Protein AF-A0ABD2IJ85-F1 (afdb_monomer)

Secondary structure (DSSP, 8-state):
-HHHHHHHHTT-HHHHHHHT-S-GGG-S-HHHHHHHHHHTT-HHHHHHHHHHHHHTHHHHTTSGGGGG--HHHHHHHHTTS----TTHHHHHHHHHH-TTS---------

Radius of gyration: 18.87 Å; Cα contacts (8 Å, |Δi|>4): 65; chains: 1; bounding box: 56×29×40 Å

Solvent-accessible surface area (backbone atoms only — not comparable to full-atom values): 6751 Å² total; per-residue (Å²): 106,73,68,50,55,48,21,60,76,66,68,38,67,90,51,42,62,68,64,68,66,59,56,71,90,75,45,92,47,51,64,62,50,27,48,48,20,57,77,66,72,34,61,74,60,23,52,5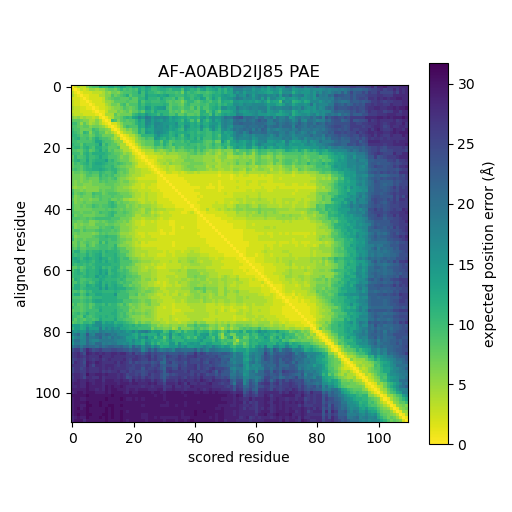3,37,47,58,50,46,27,76,39,33,72,59,48,70,73,36,76,61,49,77,70,57,51,72,66,56,48,52,59,61,66,69,62,79,65,65,55,55,83,66,59,63,59,54,58,49,51,63,72,66,39,84,86,63,74,78,79,78,77,76,82,85,127

Organism: NCBI:txid157864

Mean predicted aligned error: 12.9 Å

pLDDT: mean 71.26, std 14.15, range [41.16, 88.38]

Sequence (110 aa):
MAVLCAAKKYNIPGLVDPSLQIPISELRNVFVAYAYAYLFDLEDFANCCLSYIDKNADILIKSEEFLQIDQRTLCEIFGRDELQINGEISIWKAELMDPSKGFTTKARTK

Nearest PDB structures (foldseek):
  8h37-assembly1_P  TM=7.430E-01  e=1.795E-02  Homo sapiens
  8h37-assembly1_A  TM=7.431E-01  e=2.383E-02  Homo sapiens
  8h37-assembly1_N  TM=7.503E-01  e=3.161E-02  Homo sapiens
  6i2m-assembly1_A-2  TM=7.245E-01  e=1.037E-01  Vaccinia virus WR
  8dws-assembly1_A  TM=7.861E-01  e=4.516E-01  Homo sapiens

Foldseek 3Di:
DVQCVVCLVVVPVVSNVVVLVPDCVPDPALLVQLVVCVVRVVVVSNVNSLVVCQVCVCPNCPDPSVVVHDPVSVCVSVVVVSRNHPPPVVVVVVVVPPPVDDPPPPPPDD

Structure (mmCIF, N/CA/C/O backbone):
data_AF-A0ABD2IJ85-F1
#
_entry.id   AF-A0ABD2IJ85-F1
#
loop_
_atom_site.group_PDB
_atom_site.id
_atom_site.type_symbol
_atom_site.label_atom_id
_atom_site.label_alt_id
_atom_site.label_comp_id
_atom_site.label_asym_id
_atom_site.label_entity_id
_atom_site.label_seq_id
_atom_site.pdbx_PDB_ins_code
_atom_site.Cartn_x
_atom_site.Cartn_y
_atom_site.Cartn_z
_atom_site.occupancy
_atom_site.B_iso_or_equiv
_atom_site.auth_seq_id
_atom_site.auth_comp_id
_atom_site.auth_asym_id
_atom_site.auth_atom_id
_atom_site.pdbx_PDB_model_num
ATOM 1 N N . MET A 1 1 ? 8.072 8.906 -8.240 1.00 60.69 1 MET A N 1
ATOM 2 C CA . MET A 1 1 ? 7.493 7.820 -9.060 1.00 60.69 1 MET A CA 1
ATOM 3 C C . MET A 1 1 ? 7.674 8.007 -10.562 1.00 60.69 1 MET A C 1
ATOM 5 O O . MET A 1 1 ? 8.231 7.101 -11.154 1.00 60.69 1 MET A O 1
ATOM 9 N N . ALA A 1 2 ? 7.345 9.150 -11.184 1.00 62.28 2 ALA A N 1
ATOM 10 C CA . ALA A 1 2 ? 7.474 9.335 -12.647 1.00 62.28 2 ALA A CA 1
ATOM 11 C C . ALA A 1 2 ? 8.849 8.957 -13.257 1.00 62.28 2 ALA A C 1
ATOM 13 O O . ALA A 1 2 ? 8.910 8.404 -14.353 1.00 62.28 2 ALA A O 1
ATOM 14 N N . VAL A 1 3 ? 9.949 9.208 -12.538 1.00 64.38 3 VAL A N 1
ATOM 15 C CA . VAL A 1 3 ? 11.311 8.829 -12.964 1.00 64.38 3 VAL A CA 1
ATOM 16 C C . VAL A 1 3 ? 11.506 7.307 -12.980 1.00 64.38 3 VAL A C 1
ATOM 18 O O . VAL A 1 3 ? 12.088 6.784 -13.923 1.00 64.38 3 VAL A O 1
ATOM 21 N N . LEU A 1 4 ? 10.949 6.590 -11.999 1.00 62.78 4 LEU A N 1
ATOM 22 C CA . LEU A 1 4 ? 10.977 5.125 -11.906 1.00 62.78 4 LEU A CA 1
ATOM 23 C C . LEU A 1 4 ? 10.076 4.498 -12.993 1.00 62.78 4 LEU A C 1
ATOM 25 O O . LEU A 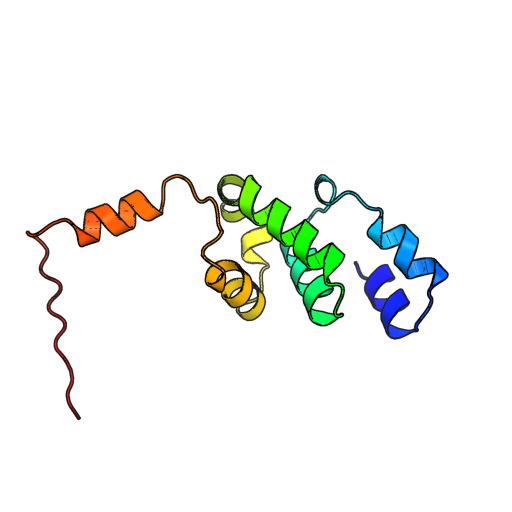1 4 ? 10.494 3.547 -13.656 1.00 62.78 4 LEU A O 1
ATOM 29 N N . CYS A 1 5 ? 8.916 5.123 -13.273 1.00 58.66 5 CYS A N 1
ATOM 30 C CA . CYS A 1 5 ? 8.046 4.829 -14.428 1.00 58.66 5 CYS A CA 1
ATOM 31 C C . CYS A 1 5 ? 8.817 4.838 -15.744 1.00 58.66 5 CYS A C 1
ATOM 33 O O . CYS A 1 5 ? 8.725 3.899 -16.534 1.00 58.66 5 CYS A O 1
ATOM 35 N N . ALA A 1 6 ? 9.583 5.901 -15.984 1.00 63.47 6 ALA A N 1
ATOM 36 C CA . ALA A 1 6 ? 10.394 6.026 -17.184 1.00 63.47 6 ALA A CA 1
ATOM 37 C C . ALA A 1 6 ? 11.557 5.024 -17.182 1.00 63.47 6 ALA A C 1
ATOM 39 O O . ALA A 1 6 ? 11.748 4.324 -18.172 1.00 63.47 6 ALA A O 1
ATOM 40 N N . ALA A 1 7 ? 12.286 4.900 -16.069 1.00 67.44 7 ALA A N 1
ATOM 41 C CA . ALA A 1 7 ? 13.425 3.994 -15.940 1.00 67.44 7 ALA A CA 1
ATOM 42 C C . ALA A 1 7 ? 13.058 2.555 -16.318 1.00 67.44 7 ALA A C 1
ATOM 44 O O . ALA A 1 7 ? 13.756 1.930 -17.113 1.00 67.44 7 ALA A O 1
ATOM 45 N N . LYS A 1 8 ? 11.924 2.054 -15.812 1.00 64.62 8 LYS A N 1
ATOM 46 C CA . LYS A 1 8 ? 11.468 0.696 -16.112 1.00 64.62 8 LYS A CA 1
ATOM 47 C C . LYS A 1 8 ? 10.852 0.567 -17.503 1.00 64.62 8 LYS A C 1
ATOM 49 O O . LYS A 1 8 ? 11.167 -0.386 -18.208 1.00 64.62 8 LYS A O 1
ATOM 54 N N . LYS A 1 9 ? 10.056 1.548 -17.951 1.00 67.94 9 LYS A N 1
ATOM 55 C CA . LYS A 1 9 ? 9.500 1.570 -19.318 1.00 67.94 9 LYS A CA 1
ATOM 56 C C . LYS A 1 9 ? 10.588 1.546 -20.398 1.00 67.94 9 LYS A C 1
ATOM 58 O O . LYS A 1 9 ? 10.377 0.960 -21.454 1.00 67.94 9 LYS A O 1
ATOM 63 N N . TYR A 1 10 ? 11.734 2.171 -20.136 1.00 74.56 10 TYR A N 1
ATOM 64 C CA . TYR A 1 10 ? 12.868 2.233 -21.061 1.00 74.56 10 TYR A CA 1
ATOM 65 C C . TYR A 1 10 ? 14.000 1.251 -20.717 1.00 74.56 10 TYR A C 1
ATOM 67 O O . TYR A 1 10 ? 15.054 1.318 -21.342 1.00 74.56 10 TYR A O 1
ATOM 75 N N . ASN A 1 11 ? 13.786 0.343 -19.754 1.00 66.88 11 ASN A N 1
ATOM 76 C CA . ASN A 1 11 ? 14.753 -0.655 -19.290 1.00 66.88 11 ASN A CA 1
ATOM 77 C C . ASN A 1 11 ? 16.156 -0.068 -19.026 1.00 66.88 11 ASN A C 1
ATOM 79 O O . ASN A 1 11 ? 17.152 -0.528 -19.579 1.00 66.88 11 ASN A O 1
ATOM 83 N N . ILE A 1 12 ? 16.218 0.992 -18.214 1.00 71.75 12 ILE A N 1
ATOM 84 C CA . ILE A 1 12 ? 17.455 1.669 -17.808 1.00 71.75 12 ILE A CA 1
ATOM 85 C C . ILE A 1 12 ? 17.857 1.132 -16.422 1.00 71.75 12 ILE A C 1
ATOM 87 O O . ILE A 1 12 ? 17.460 1.720 -15.411 1.00 71.75 12 ILE A O 1
ATOM 91 N N . PRO A 1 13 ? 18.628 0.028 -16.333 1.00 59.03 13 PRO A N 1
ATOM 92 C CA . PRO A 1 13 ? 18.914 -0.650 -15.065 1.00 59.03 13 PRO A CA 1
ATOM 93 C C . PRO A 1 13 ? 19.587 0.270 -14.038 1.00 59.03 13 PRO A C 1
ATOM 95 O O . PRO A 1 13 ? 19.197 0.282 -12.877 1.00 59.03 13 PRO A O 1
ATOM 98 N N . GLY A 1 14 ? 20.492 1.154 -14.477 1.00 61.09 14 GLY A N 1
ATOM 99 C CA . GLY A 1 14 ? 21.208 2.082 -13.588 1.00 61.09 14 GLY A CA 1
ATOM 100 C C . GLY A 1 14 ? 20.343 3.147 -12.899 1.00 61.09 14 GLY A C 1
ATOM 101 O O . GLY A 1 14 ? 20.838 3.844 -12.018 1.00 61.09 14 GLY A O 1
ATOM 102 N N . LEU A 1 15 ? 19.071 3.292 -13.286 1.00 58.28 15 LEU A N 1
ATOM 103 C CA . LEU A 1 15 ? 18.138 4.253 -12.690 1.00 58.28 15 LEU A CA 1
ATOM 104 C C . LEU A 1 15 ? 17.054 3.576 -11.834 1.00 58.28 15 LEU A C 1
ATOM 106 O O . LEU A 1 15 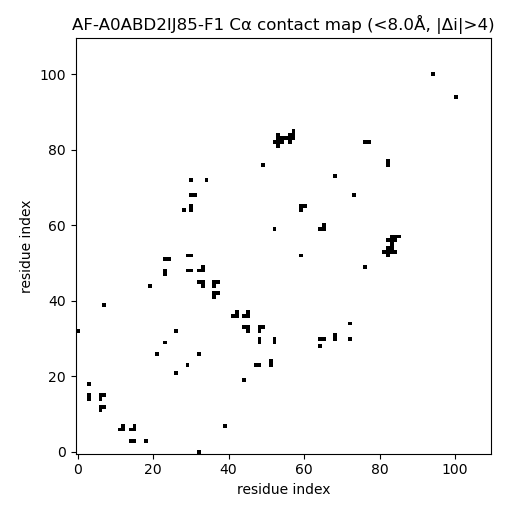? 16.443 4.241 -11.000 1.00 58.28 15 LEU A O 1
ATOM 110 N N . VAL A 1 16 ? 16.835 2.267 -12.006 1.00 58.94 16 VAL A N 1
ATOM 111 C CA . VAL A 1 16 ? 15.849 1.496 -11.233 1.00 58.94 16 VAL A CA 1
ATOM 112 C C . VAL A 1 16 ? 16.381 1.218 -9.823 1.00 58.94 16 VAL A C 1
ATOM 114 O O . VAL A 1 16 ? 15.693 1.526 -8.851 1.00 58.94 16 VAL A O 1
ATOM 117 N N . ASP A 1 17 ? 17.630 0.769 -9.691 1.00 59.56 17 ASP A N 1
ATOM 118 C CA . ASP A 1 17 ? 18.201 0.367 -8.395 1.00 59.56 17 ASP A CA 1
ATOM 119 C C . ASP A 1 17 ? 18.308 1.501 -7.357 1.00 59.56 17 ASP A C 1
ATOM 121 O O . ASP A 1 17 ? 17.903 1.291 -6.213 1.00 59.56 17 ASP A O 1
ATOM 125 N N . PRO A 1 18 ? 18.771 2.725 -7.690 1.00 60.38 18 PRO A N 1
ATOM 126 C CA . PRO A 1 18 ? 18.857 3.811 -6.708 1.00 60.38 18 PRO A CA 1
ATOM 127 C C . PRO A 1 18 ? 17.478 4.288 -6.247 1.00 60.38 18 PRO A C 1
ATOM 129 O O . PRO A 1 18 ? 17.304 4.762 -5.129 1.00 60.38 18 PRO A O 1
ATOM 132 N N . SER A 1 19 ? 16.479 4.168 -7.118 1.00 59.50 19 SER A N 1
ATOM 133 C CA . SER A 1 19 ? 15.123 4.636 -6.846 1.00 59.50 19 SER A CA 1
ATOM 134 C C . SER A 1 19 ? 14.322 3.690 -5.941 1.00 59.50 19 SER A C 1
ATOM 136 O O . SER A 1 19 ? 13.364 4.128 -5.308 1.00 59.50 19 SER A O 1
ATOM 138 N N . LEU A 1 20 ? 14.764 2.432 -5.818 1.00 62.91 20 LEU A N 1
ATOM 139 C CA . LEU A 1 20 ? 14.268 1.451 -4.848 1.00 62.91 20 LEU A CA 1
ATOM 140 C C . LEU A 1 20 ? 14.949 1.565 -3.472 1.00 62.91 20 LEU A C 1
ATOM 142 O O . LEU A 1 20 ? 14.477 0.963 -2.514 1.00 62.91 20 LEU A O 1
ATOM 146 N N . GLN A 1 21 ? 16.026 2.352 -3.352 1.00 67.81 21 GLN A N 1
ATOM 147 C CA . GLN A 1 21 ? 16.704 2.609 -2.072 1.00 67.81 21 GLN A CA 1
ATOM 148 C C . GLN A 1 21 ? 16.026 3.701 -1.235 1.00 67.81 21 GLN A C 1
ATOM 150 O O . GLN A 1 21 ? 16.451 3.956 -0.110 1.00 67.81 21 GLN A O 1
ATOM 155 N N . ILE A 1 22 ? 14.986 4.358 -1.763 1.00 68.69 22 ILE A N 1
ATOM 156 C CA . ILE A 1 22 ? 14.225 5.356 -1.009 1.00 68.69 22 ILE A CA 1
ATOM 157 C C . ILE A 1 22 ? 13.476 4.632 0.121 1.00 68.69 22 ILE A C 1
ATOM 159 O O . ILE A 1 22 ? 12.679 3.733 -0.168 1.00 68.69 22 ILE A O 1
ATOM 163 N N . PRO A 1 23 ? 13.686 5.010 1.395 1.00 77.00 23 PRO A N 1
ATOM 164 C CA . PRO A 1 23 ? 12.969 4.408 2.508 1.00 77.00 23 PRO A CA 1
ATOM 165 C C . PRO A 1 23 ? 11.455 4.573 2.347 1.00 77.00 23 PRO A C 1
ATOM 167 O O . PRO A 1 23 ? 10.960 5.662 2.063 1.00 77.00 23 PRO A O 1
ATOM 170 N N . ILE A 1 24 ? 10.695 3.504 2.587 1.00 79.19 24 ILE A N 1
ATOM 171 C CA . ILE A 1 24 ? 9.228 3.519 2.442 1.00 79.19 24 ILE A CA 1
ATOM 172 C C . ILE A 1 24 ? 8.570 4.541 3.378 1.00 79.19 24 ILE A C 1
ATOM 174 O O . ILE A 1 24 ? 7.568 5.148 3.014 1.00 79.19 24 ILE A O 1
ATOM 178 N N . SER A 1 25 ? 9.173 4.797 4.540 1.00 74.44 25 SER A N 1
ATOM 179 C CA . SER A 1 25 ? 8.739 5.824 5.495 1.00 74.44 25 SER A CA 1
ATOM 180 C C . SER A 1 25 ? 8.849 7.259 4.973 1.00 74.44 25 SER A C 1
ATOM 182 O O . SER A 1 25 ? 8.220 8.153 5.526 1.00 74.44 25 SER A O 1
ATOM 184 N N . GLU A 1 26 ? 9.660 7.499 3.941 1.00 77.38 26 GLU A N 1
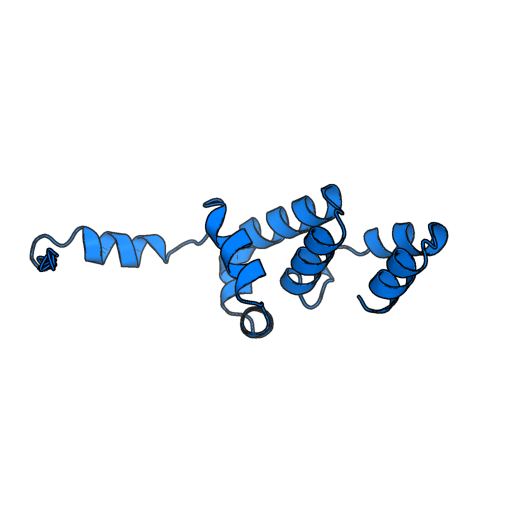ATOM 185 C CA . GLU A 1 26 ? 9.818 8.812 3.303 1.00 77.38 26 GLU A CA 1
ATOM 186 C C . GLU A 1 26 ? 8.887 8.979 2.093 1.00 77.38 26 GLU A C 1
ATOM 188 O O . GLU A 1 26 ? 8.823 10.048 1.478 1.00 77.38 26 GLU A O 1
ATOM 193 N N . LEU A 1 27 ? 8.140 7.930 1.729 1.00 80.19 27 LEU A N 1
ATOM 194 C CA . LEU A 1 27 ? 7.188 8.000 0.634 1.00 80.19 27 LEU A CA 1
ATOM 195 C C . LEU A 1 27 ? 5.973 8.813 1.055 1.00 80.19 27 LEU A C 1
ATOM 197 O O . LEU A 1 27 ? 5.252 8.467 1.984 1.00 80.19 27 LEU A O 1
ATOM 201 N N . ARG A 1 28 ? 5.684 9.854 0.272 1.00 77.38 28 ARG A N 1
ATOM 202 C CA . ARG A 1 28 ? 4.476 10.662 0.454 1.00 77.38 28 ARG A CA 1
ATOM 203 C C . ARG A 1 28 ? 3.195 9.833 0.345 1.00 77.38 28 ARG A C 1
ATOM 205 O O . ARG A 1 28 ? 2.239 10.131 1.034 1.00 77.38 28 ARG A O 1
ATOM 212 N N . ASN A 1 29 ? 3.163 8.832 -0.537 1.00 85.19 29 ASN A N 1
ATOM 213 C CA . ASN A 1 29 ? 2.008 7.954 -0.717 1.00 85.19 29 ASN A CA 1
ATOM 214 C C . ASN A 1 29 ? 2.488 6.517 -0.968 1.00 85.19 29 ASN A C 1
ATOM 216 O O . ASN A 1 29 ? 2.920 6.173 -2.073 1.00 85.19 29 ASN A O 1
ATOM 220 N N . VAL A 1 30 ? 2.425 5.689 0.077 1.00 88.19 30 VAL A N 1
ATOM 221 C CA . VAL A 1 30 ? 2.829 4.277 0.025 1.00 88.19 30 VAL A CA 1
ATOM 222 C C . VAL A 1 30 ? 1.880 3.427 -0.824 1.00 88.19 30 VAL A C 1
ATOM 224 O O . VAL A 1 30 ? 2.317 2.462 -1.443 1.00 88.19 30 VAL A O 1
ATOM 227 N N . PHE A 1 31 ? 0.607 3.808 -0.940 1.00 87.31 31 PHE A N 1
ATOM 228 C CA . PHE A 1 31 ? -0.369 3.070 -1.740 1.00 87.31 31 PHE A CA 1
ATOM 229 C C . PHE A 1 31 ? -0.082 3.176 -3.237 1.00 87.31 31 PHE A C 1
ATOM 231 O O . PHE A 1 31 ? -0.096 2.174 -3.945 1.00 87.31 31 PHE A O 1
ATOM 238 N N . VAL A 1 32 ? 0.263 4.375 -3.714 1.00 86.06 32 VAL A N 1
ATOM 239 C CA . VAL A 1 32 ? 0.705 4.582 -5.103 1.00 86.06 32 VAL A CA 1
ATOM 240 C C . VAL A 1 32 ? 2.013 3.839 -5.370 1.00 86.06 32 VAL A C 1
ATOM 242 O O . VAL A 1 32 ? 2.204 3.294 -6.456 1.00 86.06 32 VAL A O 1
ATOM 245 N N . ALA A 1 33 ? 2.914 3.794 -4.385 1.00 86.19 33 ALA A N 1
ATOM 246 C CA . ALA A 1 33 ? 4.151 3.029 -4.492 1.00 86.19 33 ALA A CA 1
ATOM 247 C C . ALA A 1 33 ? 3.884 1.521 -4.601 1.00 86.19 33 ALA A C 1
ATOM 249 O O . ALA A 1 33 ? 4.481 0.873 -5.455 1.00 86.19 33 ALA A O 1
ATOM 250 N N . TYR A 1 34 ? 2.948 0.988 -3.811 1.00 88.38 34 TYR A N 1
ATOM 251 C CA . TYR A 1 34 ? 2.513 -0.404 -3.894 1.00 88.38 34 TYR A CA 1
ATOM 252 C C . TYR A 1 34 ? 1.841 -0.722 -5.235 1.00 88.38 34 TYR A C 1
ATOM 254 O O . TYR A 1 34 ? 2.254 -1.665 -5.903 1.00 88.38 34 TYR A O 1
ATOM 262 N N . ALA A 1 35 ? 0.874 0.090 -5.679 1.00 85.88 35 ALA A N 1
ATOM 263 C CA . ALA A 1 35 ? 0.205 -0.088 -6.973 1.00 85.88 35 ALA A CA 1
ATOM 264 C C . ALA A 1 35 ? 1.218 -0.135 -8.124 1.00 85.88 35 ALA A C 1
ATOM 266 O O . ALA A 1 35 ? 1.116 -0.942 -9.047 1.00 85.88 35 ALA A O 1
ATOM 267 N N . TYR A 1 36 ? 2.240 0.717 -8.038 1.00 82.81 36 TYR A N 1
ATOM 268 C CA . TYR A 1 36 ? 3.342 0.728 -8.978 1.00 82.81 36 TYR A CA 1
ATOM 269 C C . TYR A 1 36 ? 4.200 -0.541 -8.870 1.00 82.81 36 TYR A C 1
ATOM 271 O O . TYR A 1 36 ? 4.494 -1.173 -9.880 1.00 82.81 36 TYR A O 1
ATOM 279 N N . ALA A 1 37 ? 4.599 -0.931 -7.660 1.00 84.25 37 ALA A N 1
ATOM 280 C CA . ALA A 1 37 ? 5.391 -2.134 -7.430 1.00 84.25 37 ALA A CA 1
ATOM 281 C C . ALA A 1 37 ? 4.699 -3.381 -7.995 1.00 84.25 37 ALA A C 1
ATOM 283 O O . ALA A 1 37 ? 5.329 -4.177 -8.684 1.00 84.25 37 ALA A O 1
ATOM 284 N N . TYR A 1 38 ? 3.390 -3.480 -7.772 1.00 83.56 38 TYR A N 1
ATOM 285 C CA . TYR A 1 38 ? 2.538 -4.539 -8.286 1.00 83.56 38 TYR A CA 1
ATOM 286 C C . TYR A 1 38 ? 2.418 -4.500 -9.816 1.00 83.56 38 TYR A C 1
ATOM 288 O O . TYR A 1 38 ? 2.643 -5.508 -10.472 1.00 83.56 38 TYR A O 1
ATOM 296 N N . LEU A 1 39 ? 2.139 -3.333 -10.416 1.00 83.31 39 LEU A N 1
ATOM 297 C CA . LEU A 1 39 ? 2.003 -3.189 -11.876 1.00 83.31 39 LEU A CA 1
ATOM 298 C C . LEU A 1 39 ? 3.278 -3.564 -12.640 1.00 83.31 39 LEU A C 1
ATOM 300 O O . LEU A 1 39 ? 3.221 -3.950 -13.806 1.00 83.31 39 LEU A O 1
ATOM 304 N N . PHE A 1 40 ? 4.427 -3.376 -12.003 1.00 80.62 40 PHE A N 1
ATOM 305 C CA . PHE A 1 40 ? 5.722 -3.603 -12.608 1.00 80.62 40 PHE A CA 1
ATOM 306 C C . PHE A 1 40 ? 6.385 -4.901 -12.136 1.00 80.62 40 PHE A C 1
ATOM 308 O O . PHE A 1 40 ? 7.554 -5.078 -12.447 1.00 80.62 40 PHE A O 1
ATOM 315 N N . ASP A 1 41 ? 5.720 -5.796 -11.408 1.00 81.31 41 ASP A N 1
ATOM 316 C CA . ASP A 1 41 ? 6.323 -7.049 -10.917 1.00 81.31 41 ASP A CA 1
ATOM 317 C C . ASP A 1 41 ? 7.612 -6.816 -10.093 1.00 81.31 41 ASP A C 1
ATOM 319 O O . ASP A 1 41 ? 8.646 -7.457 -10.280 1.00 81.31 41 ASP A O 1
ATOM 323 N N . LEU A 1 42 ? 7.595 -5.811 -9.212 1.00 82.75 42 LEU A N 1
ATOM 324 C CA . LEU A 1 42 ? 8.658 -5.536 -8.239 1.00 82.75 42 LEU A CA 1
ATOM 325 C C . LEU A 1 42 ? 8.290 -6.170 -6.893 1.00 82.75 42 LEU A C 1
ATOM 327 O O . LEU A 1 42 ? 7.981 -5.457 -5.940 1.00 82.75 42 LEU A O 1
ATOM 331 N N . GLU A 1 43 ? 8.294 -7.502 -6.831 1.00 81.75 43 GLU A N 1
ATOM 332 C CA . GLU A 1 43 ? 7.767 -8.272 -5.693 1.00 81.75 43 GLU A CA 1
ATOM 333 C C . GLU A 1 43 ? 8.385 -7.874 -4.347 1.00 81.75 43 GLU A C 1
ATOM 335 O O . GLU A 1 43 ? 7.650 -7.567 -3.410 1.00 81.75 43 GLU A O 1
ATOM 340 N N . ASP A 1 44 ? 9.715 -7.790 -4.249 1.00 80.88 44 ASP A N 1
ATOM 341 C CA . ASP A 1 44 ? 10.390 -7.426 -2.995 1.00 80.88 44 ASP A CA 1
ATOM 342 C C . ASP A 1 44 ? 9.952 -6.047 -2.489 1.00 80.88 44 ASP A C 1
ATOM 344 O O . ASP A 1 44 ? 9.674 -5.857 -1.303 1.00 80.88 44 ASP A O 1
ATOM 348 N N . PHE A 1 45 ? 9.826 -5.081 -3.400 1.00 82.19 45 PHE A N 1
ATOM 349 C CA . PHE A 1 45 ? 9.403 -3.730 -3.053 1.00 82.19 45 PHE A CA 1
ATOM 350 C C . PHE A 1 45 ? 7.909 -3.684 -2.710 1.00 82.19 45 PHE A C 1
ATOM 352 O O . PHE A 1 45 ? 7.527 -3.033 -1.738 1.00 82.19 45 PHE A O 1
ATOM 359 N N . ALA A 1 46 ? 7.073 -4.429 -3.441 1.00 86.19 46 ALA A N 1
ATOM 360 C CA . ALA A 1 46 ? 5.647 -4.561 -3.157 1.00 86.19 46 ALA A CA 1
ATOM 361 C C . ALA A 1 46 ? 5.412 -5.145 -1.756 1.00 86.19 46 ALA A C 1
ATOM 363 O O . ALA A 1 46 ? 4.624 -4.595 -0.988 1.00 86.19 46 ALA A O 1
ATOM 364 N N . ASN A 1 47 ? 6.158 -6.191 -1.392 1.00 85.38 47 ASN A N 1
ATOM 365 C CA . ASN A 1 47 ? 6.116 -6.817 -0.071 1.00 85.38 47 ASN A CA 1
ATOM 366 C C . ASN A 1 47 ? 6.554 -5.849 1.034 1.00 85.38 47 ASN A C 1
ATOM 368 O O . ASN A 1 47 ? 5.924 -5.780 2.091 1.00 85.38 47 ASN A O 1
ATOM 372 N N . CYS A 1 48 ? 7.600 -5.055 0.790 1.00 85.88 48 CYS A N 1
ATOM 373 C CA . CYS A 1 48 ? 8.021 -4.031 1.741 1.00 85.88 48 CYS A CA 1
ATOM 374 C C . CYS A 1 48 ? 6.938 -2.951 1.928 1.00 85.88 48 CYS A C 1
ATOM 376 O O . CYS A 1 48 ? 6.668 -2.549 3.064 1.00 85.88 48 CYS A O 1
ATOM 378 N N . CYS A 1 49 ? 6.292 -2.499 0.844 1.00 88.31 49 CYS A N 1
ATOM 379 C CA . CYS A 1 49 ? 5.189 -1.538 0.922 1.00 88.31 49 CYS A CA 1
ATOM 380 C C . CYS A 1 49 ? 4.001 -2.110 1.699 1.00 88.31 49 CYS A C 1
ATOM 382 O O . CYS A 1 49 ? 3.474 -1.429 2.575 1.00 88.31 49 CYS A O 1
ATOM 384 N N . LEU A 1 50 ? 3.622 -3.361 1.430 1.00 87.88 50 LEU A N 1
ATOM 385 C CA . LEU A 1 50 ? 2.554 -4.057 2.145 1.00 87.88 50 LEU A CA 1
ATOM 386 C C . LEU A 1 50 ? 2.852 -4.175 3.640 1.00 87.88 50 LEU A C 1
ATOM 388 O O . LEU A 1 50 ? 2.039 -3.745 4.446 1.00 87.88 50 LEU A O 1
ATOM 392 N N . SER A 1 51 ? 4.053 -4.623 4.024 1.00 87.81 51 SER A N 1
ATOM 393 C CA . SER A 1 51 ? 4.428 -4.715 5.442 1.00 87.81 51 SER A CA 1
ATOM 394 C C . SER A 1 51 ? 4.358 -3.364 6.161 1.00 87.81 51 SER A C 1
ATOM 396 O O . SER A 1 51 ? 4.030 -3.302 7.347 1.00 87.81 51 SER A O 1
ATOM 398 N N . TYR A 1 52 ? 4.677 -2.272 5.463 1.00 87.94 52 TYR A N 1
ATOM 399 C CA . TYR A 1 52 ? 4.541 -0.929 6.015 1.00 87.94 52 TYR A CA 1
ATOM 400 C C . TYR A 1 52 ? 3.073 -0.505 6.145 1.00 87.94 52 TYR A C 1
ATOM 402 O O . TYR A 1 52 ? 2.706 0.060 7.176 1.00 87.94 52 TYR A O 1
ATOM 410 N N . ILE A 1 53 ? 2.244 -0.791 5.136 1.00 88.00 53 ILE A N 1
ATOM 411 C CA . ILE A 1 53 ? 0.800 -0.529 5.166 1.00 88.00 53 ILE A CA 1
ATOM 412 C C . ILE A 1 53 ? 0.153 -1.285 6.326 1.00 88.00 53 ILE A C 1
ATOM 414 O O . ILE A 1 53 ? -0.537 -0.667 7.130 1.00 88.00 53 ILE A O 1
ATOM 418 N N . ASP A 1 54 ? 0.446 -2.578 6.467 1.00 85.38 54 ASP A N 1
ATOM 419 C CA . ASP A 1 54 ? -0.133 -3.442 7.496 1.00 85.38 54 ASP A CA 1
ATOM 420 C C . ASP A 1 54 ? 0.179 -2.921 8.911 1.00 85.38 54 ASP A C 1
ATOM 422 O O . ASP A 1 54 ? -0.706 -2.888 9.763 1.00 85.38 54 ASP A O 1
ATOM 426 N N . LYS A 1 55 ? 1.408 -2.435 9.147 1.00 86.31 55 LYS A N 1
ATOM 427 C CA . LYS A 1 55 ? 1.856 -1.892 10.447 1.00 86.31 55 LYS A CA 1
ATOM 428 C C . LYS A 1 55 ? 1.313 -0.504 10.783 1.00 86.31 55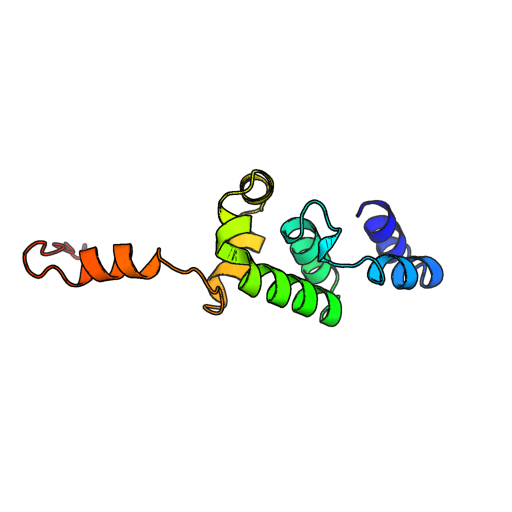 LYS A C 1
ATOM 430 O O . LYS A 1 55 ? 1.274 -0.154 11.957 1.00 86.31 55 LYS A O 1
ATOM 435 N N . ASN A 1 56 ? 0.976 0.299 9.776 1.00 85.31 56 ASN A N 1
ATOM 436 C CA . ASN A 1 56 ? 0.561 1.699 9.945 1.00 85.31 56 ASN A CA 1
ATOM 437 C C . ASN A 1 56 ? -0.880 1.932 9.460 1.00 85.31 56 ASN A C 1
ATOM 439 O O . ASN A 1 56 ? -1.259 3.067 9.160 1.00 85.31 56 ASN A O 1
ATOM 443 N N . ALA A 1 57 ? -1.674 0.866 9.328 1.00 82.81 57 ALA A N 1
ATOM 444 C CA . ALA A 1 57 ? -3.006 0.908 8.732 1.00 82.81 57 ALA A CA 1
ATOM 445 C C . ALA A 1 57 ? -3.936 1.901 9.452 1.00 82.81 57 ALA A C 1
ATOM 447 O O . ALA A 1 57 ? -4.690 2.633 8.815 1.00 82.81 57 ALA A O 1
ATOM 448 N N . ASP A 1 58 ? -3.836 1.988 10.777 1.00 80.38 58 ASP A N 1
ATOM 449 C CA . ASP A 1 58 ? -4.617 2.878 11.641 1.00 80.38 58 ASP A CA 1
ATOM 450 C C . ASP A 1 58 ? -4.397 4.377 11.369 1.00 80.38 58 ASP A C 1
ATOM 452 O O . ASP A 1 58 ? -5.308 5.190 11.579 1.00 80.38 58 ASP A O 1
ATOM 456 N N . ILE A 1 59 ? -3.192 4.735 10.920 1.00 85.19 59 ILE A N 1
ATOM 457 C CA . ILE A 1 59 ? -2.801 6.090 10.529 1.00 85.19 59 ILE A CA 1
ATOM 458 C C . ILE A 1 59 ? -3.135 6.311 9.054 1.00 85.19 59 ILE A C 1
ATOM 460 O O . ILE A 1 59 ? -3.761 7.311 8.704 1.00 85.19 59 ILE A O 1
ATOM 464 N N . LEU A 1 60 ? -2.748 5.368 8.193 1.00 84.56 60 LEU A N 1
ATOM 465 C CA . LEU A 1 60 ? -2.856 5.498 6.742 1.00 84.56 60 LEU A CA 1
ATOM 466 C C . LEU A 1 60 ? -4.308 5.548 6.255 1.00 84.56 60 LEU A C 1
ATOM 468 O O . LEU A 1 60 ? -4.604 6.307 5.344 1.00 84.56 60 LEU A O 1
ATOM 472 N N . ILE A 1 61 ? -5.234 4.813 6.879 1.00 82.75 61 ILE A N 1
ATOM 473 C CA . ILE A 1 61 ? -6.664 4.846 6.511 1.00 82.75 61 ILE A CA 1
ATOM 474 C C . ILE A 1 61 ? -7.295 6.225 6.776 1.00 82.75 61 ILE A C 1
ATOM 476 O O . ILE A 1 61 ? -8.272 6.601 6.132 1.00 82.75 61 ILE A O 1
ATOM 480 N N . LYS A 1 62 ? -6.740 7.007 7.710 1.00 82.81 62 LYS A N 1
ATOM 481 C CA . LYS A 1 62 ? -7.232 8.353 8.053 1.00 82.81 62 LYS A CA 1
ATOM 482 C C . LYS A 1 62 ? -6.599 9.456 7.206 1.00 82.81 62 LYS A C 1
ATOM 484 O O . LYS A 1 62 ? -6.948 10.622 7.384 1.00 82.81 62 LYS A O 1
ATOM 489 N N . SER A 1 63 ? -5.639 9.117 6.351 1.00 84.94 63 SER A N 1
ATOM 490 C CA . SER A 1 63 ? -4.853 10.088 5.604 1.00 84.94 63 SER A CA 1
ATOM 491 C C . SER A 1 63 ? -5.539 10.474 4.287 1.00 84.94 63 SER A C 1
ATOM 493 O O . SER A 1 63 ? -6.334 9.716 3.730 1.00 84.94 63 SER A O 1
ATOM 495 N N . GLU A 1 64 ? -5.247 11.667 3.761 1.00 85.44 64 GLU A N 1
ATOM 496 C CA . GLU A 1 64 ? -5.818 12.112 2.478 1.00 85.44 64 GLU A CA 1
ATOM 497 C C . GLU A 1 64 ? -5.321 11.257 1.302 1.00 85.44 64 GLU A C 1
ATOM 499 O O . GLU A 1 64 ? -5.993 11.129 0.279 1.00 85.44 64 GLU A O 1
ATOM 504 N N . GLU A 1 65 ? -4.154 10.630 1.449 1.00 83.69 65 GLU A N 1
ATOM 505 C CA . GLU A 1 65 ? -3.570 9.713 0.474 1.00 83.69 65 GLU A CA 1
ATOM 506 C C . GLU A 1 65 ? -4.415 8.455 0.269 1.00 83.69 65 GLU A C 1
ATOM 508 O O . GLU A 1 65 ? -4.411 7.905 -0.835 1.00 83.69 65 GLU A O 1
ATOM 513 N N . PHE A 1 66 ? -5.171 8.030 1.288 1.00 83.00 66 PHE A N 1
ATOM 514 C CA . PHE A 1 66 ? -6.104 6.909 1.183 1.00 83.00 66 PHE A CA 1
ATOM 515 C C . PHE A 1 66 ? -7.216 7.177 0.162 1.00 83.00 66 PHE A C 1
ATOM 517 O O . PHE A 1 66 ? -7.642 6.277 -0.559 1.00 83.00 66 PHE A O 1
ATOM 524 N N . L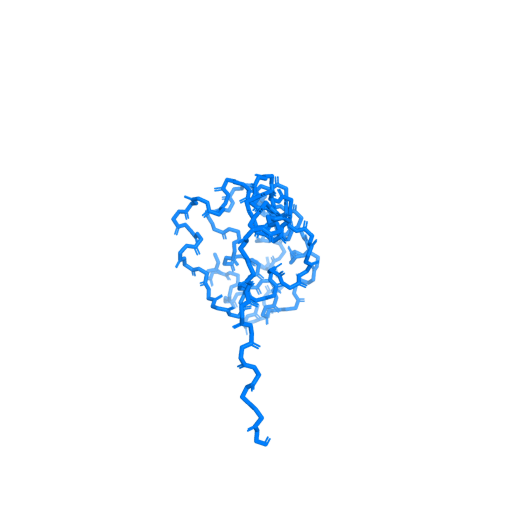EU A 1 67 ? -7.640 8.437 0.020 1.00 82.06 67 LEU A N 1
ATOM 525 C CA . LEU A 1 67 ? -8.662 8.834 -0.954 1.00 82.06 67 LEU A CA 1
ATOM 526 C C . LEU A 1 67 ? -8.167 8.765 -2.406 1.00 82.06 67 LEU A C 1
ATOM 528 O O . LEU A 1 67 ? -8.967 8.852 -3.334 1.00 82.06 67 LEU A O 1
ATOM 532 N N . GLN A 1 68 ? -6.854 8.636 -2.613 1.00 82.31 68 GLN A N 1
ATOM 533 C CA . GLN A 1 68 ? -6.232 8.587 -3.937 1.00 82.31 68 GLN A CA 1
ATOM 534 C C . GLN A 1 68 ? -5.998 7.154 -4.433 1.00 82.31 68 GLN A C 1
ATOM 536 O O . GLN A 1 68 ? -5.477 6.972 -5.534 1.00 82.31 68 GLN A O 1
ATOM 541 N N . ILE A 1 69 ? -6.352 6.142 -3.635 1.00 85.19 69 ILE A N 1
ATOM 542 C CA . ILE A 1 69 ? -6.179 4.733 -3.993 1.00 85.19 69 ILE A CA 1
ATOM 543 C C . ILE A 1 69 ? -7.235 4.335 -5.024 1.00 85.19 69 ILE A C 1
ATOM 545 O O . ILE A 1 69 ? -8.426 4.601 -4.855 1.00 85.19 69 ILE A O 1
ATOM 549 N N . ASP A 1 70 ? -6.812 3.663 -6.092 1.00 83.81 70 ASP A N 1
ATOM 550 C CA . ASP A 1 70 ? -7.743 3.077 -7.047 1.00 83.81 70 ASP A CA 1
ATOM 551 C C . ASP A 1 70 ? -8.416 1.816 -6.479 1.00 83.81 70 ASP A C 1
ATOM 553 O O . ASP A 1 70 ? -7.856 1.080 -5.666 1.00 83.81 70 ASP A O 1
ATOM 557 N N . GLN A 1 71 ? -9.633 1.532 -6.946 1.00 81.81 71 GLN A N 1
ATOM 558 C CA . GLN A 1 71 ? -10.436 0.420 -6.436 1.00 81.81 71 GLN A CA 1
ATOM 559 C C . GLN A 1 71 ? -9.716 -0.934 -6.519 1.00 81.81 71 GLN A C 1
ATOM 561 O O . GLN A 1 71 ? -9.892 -1.765 -5.633 1.00 81.81 71 GLN A O 1
ATOM 566 N N . ARG A 1 72 ? -8.909 -1.169 -7.562 1.00 83.94 72 ARG A N 1
ATOM 567 C CA . ARG A 1 72 ? -8.212 -2.446 -7.736 1.00 83.94 72 ARG A CA 1
ATOM 568 C C . ARG A 1 72 ? -7.147 -2.615 -6.662 1.00 83.94 72 ARG A C 1
ATOM 570 O O . ARG A 1 72 ? -7.148 -3.631 -5.980 1.00 83.94 72 ARG A O 1
ATOM 577 N N . THR A 1 73 ? -6.297 -1.611 -6.476 1.00 83.75 73 THR A N 1
ATOM 578 C CA . THR A 1 73 ? -5.276 -1.609 -5.422 1.00 83.75 73 THR A CA 1
ATOM 579 C C . THR A 1 73 ? -5.905 -1.779 -4.041 1.00 83.75 73 THR A C 1
ATOM 581 O O . THR A 1 73 ? -5.391 -2.526 -3.211 1.00 83.75 73 THR A O 1
ATOM 584 N N . LEU A 1 74 ? -7.057 -1.147 -3.809 1.00 84.44 74 LEU A N 1
ATOM 585 C CA . LEU A 1 74 ? -7.803 -1.307 -2.567 1.00 84.44 74 LEU A CA 1
ATOM 586 C C . LEU A 1 74 ? -8.294 -2.754 -2.385 1.00 84.44 74 LEU A C 1
ATOM 588 O O . LEU A 1 74 ? -8.083 -3.339 -1.330 1.00 84.44 74 LEU A O 1
ATOM 592 N N . CYS A 1 75 ? -8.874 -3.379 -3.411 1.00 83.19 75 CYS A N 1
ATOM 593 C CA . CYS A 1 75 ? -9.282 -4.784 -3.339 1.00 83.19 75 CYS A CA 1
ATOM 594 C C . CYS A 1 75 ? -8.110 -5.737 -3.058 1.00 83.19 75 CYS A C 1
ATOM 596 O O . CYS A 1 75 ? -8.276 -6.661 -2.267 1.00 83.19 75 CYS A O 1
ATOM 598 N N . GLU A 1 76 ? -6.940 -5.506 -3.656 1.00 84.00 76 GLU A N 1
ATOM 599 C CA . GLU A 1 76 ? -5.745 -6.329 -3.411 1.00 84.00 76 GLU A CA 1
ATOM 600 C C . GLU A 1 76 ? -5.246 -6.188 -1.967 1.00 84.00 76 GLU A C 1
ATOM 602 O O . GLU A 1 76 ? -4.976 -7.186 -1.305 1.00 84.00 76 GLU A O 1
ATOM 607 N N . ILE A 1 77 ? -5.179 -4.961 -1.439 1.00 83.19 77 ILE A N 1
ATOM 608 C CA . ILE A 1 77 ? -4.721 -4.713 -0.063 1.00 83.19 77 ILE A CA 1
ATOM 609 C C . ILE A 1 77 ? -5.700 -5.316 0.954 1.00 83.19 77 ILE A C 1
ATOM 611 O O . ILE A 1 77 ? -5.288 -6.039 1.860 1.00 83.19 77 ILE A O 1
ATOM 615 N N . PHE A 1 78 ? -7.001 -5.051 0.800 1.00 76.38 78 PHE A N 1
ATOM 616 C CA . PHE A 1 78 ? -8.025 -5.538 1.729 1.00 76.38 78 PHE A CA 1
ATOM 617 C C . PHE A 1 78 ? -8.296 -7.044 1.587 1.00 76.38 78 PHE A C 1
ATOM 619 O O . PHE A 1 78 ? -8.742 -7.673 2.542 1.00 76.38 78 PHE A O 1
ATOM 626 N N . GLY A 1 79 ? -8.000 -7.644 0.431 1.00 76.88 79 GLY A N 1
ATOM 627 C CA . GLY A 1 79 ? -8.154 -9.080 0.195 1.00 76.88 79 GLY A CA 1
ATOM 628 C C . GLY A 1 79 ? -7.146 -9.961 0.941 1.00 76.88 79 GLY A C 1
ATOM 629 O O . GLY A 1 79 ? -7.358 -11.169 1.019 1.00 76.88 79 GLY A O 1
ATOM 630 N N . ARG A 1 80 ? -6.070 -9.383 1.498 1.00 79.31 80 ARG A N 1
ATOM 631 C CA . ARG A 1 80 ? -5.004 -10.127 2.194 1.00 79.31 80 ARG A CA 1
ATOM 632 C C . ARG A 1 80 ? -5.334 -10.517 3.638 1.00 79.31 80 ARG A C 1
ATOM 634 O O . ARG A 1 80 ? -4.637 -11.361 4.177 1.00 79.31 80 ARG A O 1
ATOM 641 N N . ASP A 1 81 ? -6.349 -9.917 4.264 1.00 66.50 81 ASP A N 1
ATOM 642 C CA . ASP A 1 81 ? -6.733 -10.134 5.682 1.00 66.50 81 ASP A CA 1
ATOM 643 C C . ASP A 1 81 ? -5.572 -9.982 6.705 1.00 66.50 81 ASP A C 1
ATOM 645 O O . ASP A 1 81 ? -5.636 -10.457 7.836 1.00 66.50 81 ASP A O 1
ATOM 649 N N . GLU A 1 82 ? -4.490 -9.297 6.318 1.00 69.50 82 GLU A N 1
ATOM 650 C CA . GLU A 1 82 ? -3.284 -9.063 7.134 1.00 69.50 82 GLU A CA 1
ATOM 651 C C . GLU A 1 82 ? -3.233 -7.647 7.742 1.00 69.50 82 GLU A C 1
ATOM 653 O O . GLU A 1 82 ? -2.332 -7.324 8.520 1.00 69.50 82 GLU A O 1
ATOM 658 N N . LEU A 1 83 ? -4.213 -6.798 7.414 1.00 65.75 83 LEU A N 1
ATOM 659 C CA . LEU A 1 83 ? -4.270 -5.413 7.871 1.00 65.75 83 LEU A CA 1
ATOM 660 C C . LEU A 1 83 ? -4.458 -5.355 9.394 1.00 65.75 83 LEU A C 1
ATOM 662 O O . LEU A 1 83 ? -5.497 -5.754 9.925 1.00 65.75 83 LEU A O 1
ATOM 666 N N . GLN A 1 84 ? -3.484 -4.790 10.113 1.00 65.56 84 GLN A N 1
ATOM 667 C CA . GLN A 1 84 ? -3.549 -4.645 11.570 1.00 65.56 84 GLN A CA 1
ATOM 668 C C . GLN A 1 84 ? -4.394 -3.425 11.975 1.00 65.56 84 GLN A C 1
ATOM 670 O O . GLN A 1 84 ? -3.914 -2.478 12.596 1.00 65.56 84 GLN A O 1
ATOM 675 N N . ILE A 1 85 ? -5.681 -3.433 11.620 1.00 61.69 85 ILE A N 1
ATOM 676 C CA . ILE A 1 85 ? -6.616 -2.361 11.980 1.00 61.69 85 ILE A CA 1
ATOM 677 C C . ILE A 1 85 ? -7.123 -2.604 13.403 1.00 61.69 85 ILE A C 1
ATOM 679 O O . ILE A 1 85 ? -8.062 -3.367 13.646 1.00 61.69 85 ILE A O 1
ATOM 683 N N . ASN A 1 86 ? -6.516 -1.920 14.370 1.00 57.56 86 ASN A N 1
ATOM 684 C CA . ASN A 1 86 ? -7.025 -1.898 15.736 1.00 57.56 86 ASN A CA 1
ATOM 685 C C . ASN A 1 86 ? -8.329 -1.083 15.801 1.00 57.56 86 ASN A C 1
ATOM 687 O O . ASN A 1 86 ? -8.326 0.131 15.612 1.00 57.56 86 ASN A O 1
ATOM 691 N N . GLY A 1 87 ? -9.444 -1.751 16.113 1.00 57.00 87 GLY A N 1
ATOM 692 C CA . GLY A 1 87 ? -10.693 -1.107 16.542 1.00 57.00 87 GLY A CA 1
ATOM 693 C C . GLY A 1 87 ? -11.884 -1.180 15.580 1.00 57.00 87 GLY A C 1
ATOM 694 O O . GLY A 1 87 ? -13.016 -1.025 16.040 1.00 57.00 87 GLY A O 1
ATOM 695 N N . GLU A 1 88 ? -11.697 -1.483 14.293 1.00 48.44 88 GLU A N 1
ATOM 696 C CA . GLU A 1 88 ? -12.823 -1.511 13.340 1.00 48.44 88 GLU A CA 1
ATOM 697 C C . GLU A 1 88 ? -13.554 -2.863 13.336 1.00 48.44 88 GLU A C 1
ATOM 699 O O . GLU A 1 88 ? -14.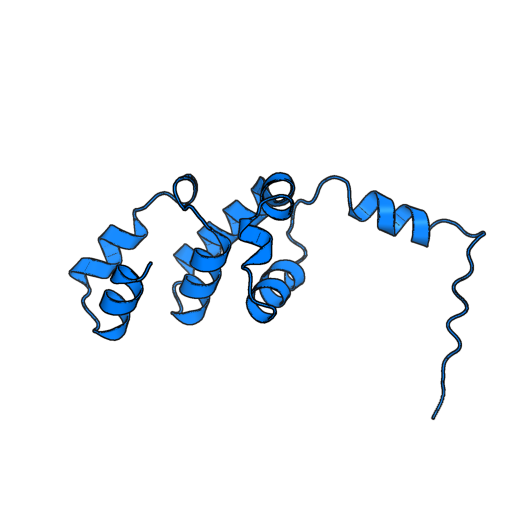785 -2.914 13.358 1.00 48.44 88 GLU A O 1
ATOM 704 N N . ILE A 1 89 ? -12.816 -3.974 13.469 1.00 54.19 89 ILE A N 1
ATOM 705 C CA . ILE A 1 89 ? -13.401 -5.319 13.608 1.00 54.19 89 ILE A CA 1
ATOM 706 C C . ILE A 1 89 ? -14.299 -5.409 14.853 1.00 54.19 89 ILE A C 1
ATOM 708 O O . ILE A 1 89 ? -15.283 -6.140 14.847 1.00 54.19 89 ILE A O 1
ATOM 712 N N . SER A 1 90 ? -14.010 -4.658 15.917 1.00 52.47 90 SER A N 1
ATOM 713 C CA . SER A 1 90 ? -14.851 -4.604 17.120 1.00 52.47 90 SER A CA 1
ATOM 714 C C . SER A 1 90 ? -16.224 -3.977 16.872 1.00 52.47 90 SER A C 1
ATOM 716 O O . SER A 1 90 ? -17.186 -4.417 17.491 1.00 52.47 90 SER A O 1
ATOM 718 N N . ILE A 1 91 ? -16.343 -3.012 15.954 1.00 51.41 91 ILE A N 1
ATOM 719 C CA . ILE A 1 91 ? -17.633 -2.387 15.619 1.00 51.41 91 ILE A CA 1
ATOM 720 C C . ILE A 1 91 ? -18.474 -3.365 14.790 1.00 51.41 91 ILE A C 1
ATOM 722 O O . ILE A 1 91 ? -19.620 -3.644 15.141 1.00 51.41 91 ILE A O 1
ATOM 726 N N . TRP A 1 92 ? -17.881 -3.974 13.757 1.00 50.53 92 TRP A N 1
ATOM 727 C CA . TRP A 1 92 ? -18.570 -4.967 12.924 1.00 50.53 92 TRP A CA 1
ATOM 728 C C . TRP A 1 92 ? -18.907 -6.256 13.692 1.00 50.53 92 TRP A C 1
ATOM 730 O O . TRP A 1 92 ? -19.996 -6.802 13.521 1.00 50.53 92 TRP A O 1
ATOM 740 N N . LYS A 1 93 ? -18.025 -6.732 14.587 1.00 52.19 93 LYS A N 1
ATOM 741 C CA . LYS A 1 93 ? -18.308 -7.889 15.458 1.00 52.19 93 LYS A CA 1
ATOM 742 C C . LYS A 1 93 ? -19.363 -7.580 16.518 1.00 52.19 93 LYS A C 1
ATOM 744 O O . LYS A 1 93 ? -20.128 -8.481 16.838 1.00 52.19 93 LYS A O 1
ATOM 749 N N . ALA A 1 94 ? -19.436 -6.354 17.040 1.00 54.25 94 ALA A N 1
ATOM 750 C CA . ALA A 1 94 ? -20.486 -5.968 17.983 1.00 54.25 94 ALA A CA 1
ATOM 751 C C . ALA A 1 94 ? -21.869 -5.918 17.313 1.00 54.25 94 ALA A C 1
ATOM 753 O O . ALA A 1 94 ? -22.826 -6.432 17.884 1.00 54.25 94 ALA A O 1
ATOM 754 N N . GLU A 1 95 ? -21.971 -5.388 16.088 1.00 49.16 95 GLU A N 1
ATOM 755 C CA . GLU A 1 95 ? -23.232 -5.384 15.325 1.00 49.16 95 GLU A CA 1
ATOM 756 C C . GLU A 1 95 ? -23.653 -6.810 14.907 1.00 49.16 95 GLU A C 1
ATOM 758 O O . GLU A 1 95 ? -24.839 -7.124 14.907 1.00 49.16 95 GLU A O 1
ATOM 763 N N . LEU A 1 96 ? -22.698 -7.703 14.602 1.00 56.16 96 LEU A N 1
ATOM 764 C CA . LEU A 1 96 ? -22.973 -9.111 14.262 1.00 56.16 96 LEU A CA 1
ATOM 765 C C . LEU A 1 96 ? -23.270 -10.010 15.477 1.00 56.16 96 LEU A C 1
ATOM 767 O O . LEU A 1 96 ? -23.908 -11.050 15.311 1.00 56.16 96 LEU A O 1
ATOM 771 N N . MET A 1 97 ? -22.797 -9.659 16.678 1.00 53.50 97 MET A N 1
ATOM 772 C CA . MET A 1 97 ? -23.035 -10.427 17.910 1.00 53.50 97 MET A CA 1
ATOM 773 C C . MET A 1 97 ? -24.260 -9.968 18.702 1.00 53.50 97 MET A C 1
ATOM 775 O O . MET A 1 97 ? -24.600 -10.645 19.669 1.00 53.50 97 MET A O 1
ATOM 779 N N . ASP A 1 98 ? -24.925 -8.872 18.323 1.00 52.97 98 ASP A N 1
ATOM 780 C CA . ASP A 1 98 ? -26.181 -8.454 18.949 1.00 52.97 98 ASP A CA 1
ATOM 781 C C . ASP A 1 98 ? -27.336 -9.371 18.488 1.00 52.97 98 ASP A C 1
ATOM 783 O O . ASP A 1 98 ? -27.841 -9.226 17.369 1.00 52.97 98 ASP A O 1
ATOM 787 N N . PRO A 1 99 ? -27.818 -10.312 19.329 1.00 56.00 99 PRO A N 1
ATOM 788 C CA . PRO A 1 99 ? -28.878 -11.243 18.947 1.00 56.00 99 PRO A CA 1
ATOM 789 C C . PRO A 1 99 ? -30.234 -10.541 18.784 1.00 56.00 99 PRO A C 1
ATOM 791 O O . PRO A 1 99 ? -31.190 -11.159 18.316 1.00 56.00 99 PRO A O 1
ATOM 794 N N . SER A 1 100 ? -30.345 -9.270 19.197 1.00 58.06 100 SER A N 1
ATOM 795 C CA . SER A 1 100 ? -31.579 -8.487 19.123 1.00 58.06 100 SER A CA 1
ATOM 796 C C . SER A 1 100 ? -31.810 -7.842 17.751 1.00 58.06 100 SER A C 1
ATOM 798 O O . SER A 1 100 ? -32.948 -7.496 17.425 1.00 58.06 100 SER A O 1
ATOM 800 N N . LYS A 1 101 ? -30.774 -7.750 16.903 1.00 54.34 101 LYS A N 1
ATOM 801 C CA . LYS A 1 101 ? -30.872 -7.223 15.536 1.00 54.34 101 LYS A CA 1
ATOM 802 C C . LYS A 1 101 ? -30.760 -8.340 14.504 1.00 54.34 101 LYS A C 1
ATOM 804 O O . LYS A 1 101 ? -29.771 -8.487 13.794 1.00 54.34 101 LYS A O 1
ATOM 809 N N . GLY A 1 102 ? -31.822 -9.134 14.397 1.00 49.22 102 GLY A N 1
ATOM 810 C CA . GLY A 1 102 ? -31.961 -10.120 13.331 1.00 49.22 102 GLY A CA 1
ATOM 811 C C . GLY A 1 102 ? -31.907 -9.458 11.951 1.00 49.22 102 GLY A C 1
ATOM 812 O O . GLY A 1 102 ? -32.863 -8.808 11.529 1.00 49.22 102 GLY A O 1
ATOM 813 N N . PHE A 1 103 ? -30.806 -9.651 11.221 1.00 50.34 103 PHE A N 1
ATOM 814 C CA . PHE A 1 103 ? -30.747 -9.369 9.790 1.00 50.34 103 PHE A CA 1
ATOM 815 C C . PHE A 1 103 ? -31.719 -10.323 9.088 1.00 50.34 103 PHE A C 1
ATOM 817 O O . PHE A 1 103 ? -31.430 -11.502 8.887 1.00 50.34 103 PHE A O 1
ATOM 824 N N . THR A 1 104 ? -32.899 -9.829 8.711 1.00 46.69 104 THR A N 1
ATOM 825 C CA . THR A 1 104 ? -33.779 -10.552 7.793 1.00 46.69 104 THR A CA 1
ATOM 826 C C . THR A 1 104 ? -33.135 -10.527 6.411 1.00 46.69 104 THR A C 1
ATOM 828 O O . THR A 1 104 ? -33.431 -9.664 5.582 1.00 46.69 104 THR A O 1
ATOM 831 N N . THR A 1 105 ? -32.239 -11.472 6.142 1.00 47.03 105 THR A N 1
ATOM 832 C CA . THR A 1 105 ? -31.852 -11.820 4.778 1.00 47.03 105 THR A CA 1
ATOM 833 C C . THR A 1 105 ? -33.074 -12.435 4.109 1.00 47.03 105 THR A C 1
ATOM 835 O O . THR A 1 105 ? -33.333 -13.635 4.157 1.00 47.03 105 THR A O 1
ATOM 838 N N . LYS A 1 106 ? -33.893 -11.584 3.485 1.00 41.16 106 LYS A N 1
ATOM 839 C CA . LYS A 1 106 ? -34.917 -12.047 2.554 1.00 41.16 106 LYS A CA 1
ATOM 840 C C . LYS A 1 106 ? -34.175 -12.567 1.325 1.00 41.16 106 LYS A C 1
ATOM 842 O O . LYS A 1 106 ? -33.842 -11.806 0.420 1.00 41.16 106 LYS A O 1
ATOM 847 N N . ALA A 1 107 ? -33.862 -13.860 1.343 1.00 44.16 107 ALA A N 1
ATOM 848 C CA . ALA A 1 107 ? -33.344 -14.586 0.198 1.00 44.16 107 ALA A CA 1
ATOM 849 C C . ALA A 1 107 ? -34.312 -14.381 -0.975 1.00 44.16 107 ALA A C 1
ATOM 851 O O . ALA A 1 107 ? -35.446 -14.861 -0.969 1.00 44.16 107 ALA A O 1
ATOM 852 N N . ARG A 1 108 ? -33.884 -13.601 -1.967 1.00 41.16 108 ARG A N 1
ATOM 853 C CA . ARG A 1 108 ? -34.590 -13.470 -3.236 1.00 41.16 108 ARG A CA 1
ATOM 854 C C . ARG A 1 108 ? -34.183 -14.659 -4.094 1.00 41.16 108 ARG A C 1
ATOM 856 O O . A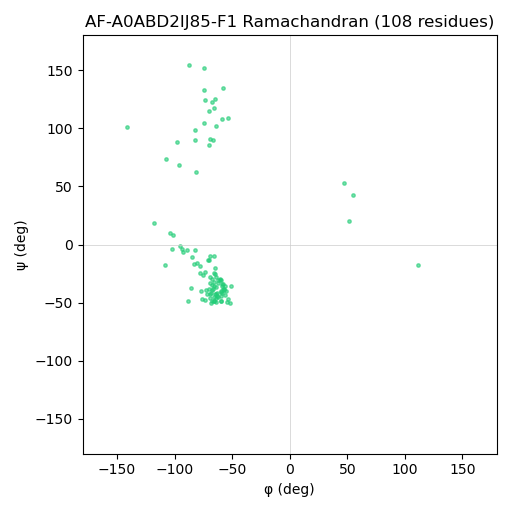RG A 1 108 ? -33.197 -14.593 -4.814 1.00 41.16 108 ARG A O 1
ATOM 863 N N . THR A 1 109 ? -34.930 -15.749 -3.978 1.00 50.91 109 THR A N 1
ATOM 864 C CA . THR A 1 109 ? -34.869 -16.868 -4.919 1.00 50.91 109 THR A CA 1
ATOM 865 C C . THR A 1 109 ? -35.342 -16.408 -6.295 1.00 50.91 109 THR A C 1
ATOM 867 O O . THR A 1 109 ? -36.465 -15.908 -6.433 1.00 50.91 109 THR A O 1
ATOM 870 N N . LYS A 1 110 ? -34.506 -16.616 -7.307 1.00 42.31 110 LYS A N 1
ATOM 871 C CA . LYS A 1 110 ? -34.949 -16.992 -8.645 1.00 42.31 110 LYS A CA 1
ATOM 872 C C . LYS A 1 110 ? -34.062 -18.119 -9.138 1.00 42.31 110 LYS A C 1
ATOM 874 O O . LYS A 1 110 ? -32.845 -18.030 -8.871 1.00 42.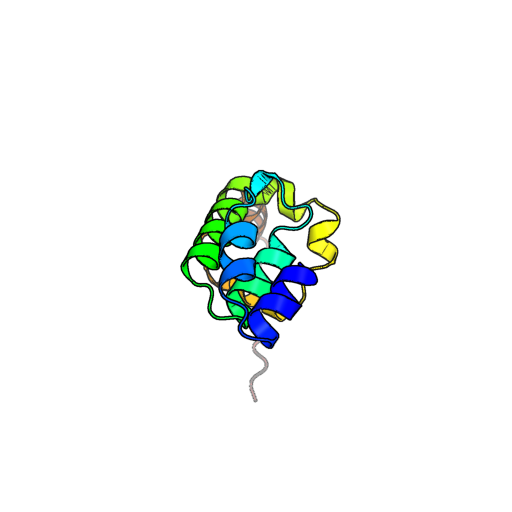31 110 LYS A O 1
#

InterPro domains:
  IPR011705 BTB/Kelch-associated [PF07707] (33-94)